Protein AF-A0A7Y3XEU6-F1 (afdb_monomer)

Structure (mmCIF, N/CA/C/O backbone):
data_AF-A0A7Y3XEU6-F1
#
_entry.id   AF-A0A7Y3XEU6-F1
#
loop_
_atom_site.group_PDB
_atom_site.id
_atom_site.type_symbol
_atom_site.label_atom_id
_atom_site.label_alt_id
_atom_site.label_comp_id
_atom_site.label_asym_id
_atom_site.label_entity_id
_atom_site.label_seq_id
_atom_site.pdbx_PDB_ins_code
_atom_site.Cartn_x
_atom_site.Cartn_y
_atom_site.Cartn_z
_atom_site.occupancy
_atom_site.B_iso_or_equiv
_atom_site.auth_seq_id
_atom_site.auth_comp_id
_atom_site.auth_asym_id
_atom_site.auth_atom_id
_atom_site.pdbx_PDB_model_num
ATOM 1 N N . MET A 1 1 ? 15.935 -6.433 -81.621 1.00 47.62 1 MET A N 1
ATOM 2 C CA . MET A 1 1 ? 16.137 -6.912 -80.239 1.00 47.62 1 MET A CA 1
ATOM 3 C C . MET A 1 1 ? 17.039 -5.910 -79.522 1.00 47.62 1 MET A C 1
ATOM 5 O O . MET A 1 1 ? 18.224 -5.859 -79.820 1.00 47.62 1 MET A O 1
ATOM 9 N N . LYS A 1 2 ? 16.471 -5.029 -78.692 1.00 43.16 2 LYS A N 1
ATOM 10 C CA . LYS A 1 2 ? 17.216 -4.119 -77.807 1.00 43.16 2 LYS A CA 1
ATOM 11 C C . LYS A 1 2 ? 16.569 -4.223 -76.431 1.00 43.16 2 LYS A C 1
ATOM 13 O O . LYS A 1 2 ? 15.401 -3.884 -76.279 1.00 43.16 2 LYS A O 1
ATOM 18 N N . LEU A 1 3 ? 17.311 -4.801 -75.497 1.00 48.25 3 LEU A N 1
ATOM 19 C CA . LEU A 1 3 ? 16.920 -5.033 -74.116 1.00 48.25 3 LEU A CA 1
ATOM 20 C C . LEU A 1 3 ? 17.623 -3.958 -73.285 1.00 48.25 3 LEU A C 1
ATOM 22 O O . LEU A 1 3 ? 18.829 -4.056 -73.076 1.00 48.25 3 LEU A O 1
ATOM 26 N N . ASN A 1 4 ? 16.898 -2.925 -72.856 1.00 51.34 4 ASN A N 1
ATOM 27 C CA . ASN A 1 4 ? 17.451 -1.904 -71.970 1.00 51.34 4 ASN A CA 1
ATOM 28 C C . ASN A 1 4 ? 16.756 -2.001 -70.612 1.00 51.34 4 ASN A C 1
ATOM 30 O O . ASN A 1 4 ? 15.539 -1.873 -70.500 1.00 51.34 4 ASN A O 1
ATOM 34 N N . PHE A 1 5 ? 17.585 -2.316 -69.623 1.00 50.03 5 PHE A N 1
ATOM 35 C CA . PHE A 1 5 ? 17.265 -2.657 -68.247 1.00 50.03 5 PHE A CA 1
ATOM 36 C C . PHE A 1 5 ? 16.453 -1.569 -67.533 1.00 50.03 5 PHE A C 1
ATOM 38 O O . PHE A 1 5 ? 16.853 -0.409 -67.461 1.00 50.03 5 PHE A O 1
ATOM 45 N N . LEU A 1 6 ? 15.333 -1.999 -66.957 1.00 50.69 6 LEU A N 1
ATOM 46 C CA . LEU A 1 6 ? 14.549 -1.285 -65.959 1.00 50.69 6 LEU A CA 1
ATOM 47 C C . LEU A 1 6 ? 15.360 -1.254 -64.650 1.00 50.69 6 LEU A C 1
ATOM 49 O O . LEU A 1 6 ? 15.677 -2.310 -64.108 1.00 50.69 6 LEU A O 1
ATOM 53 N N . ILE A 1 7 ? 15.721 -0.071 -64.153 1.00 60.19 7 ILE A N 1
ATOM 54 C CA . ILE A 1 7 ? 16.387 0.100 -62.851 1.00 60.19 7 ILE A CA 1
ATOM 55 C C . ILE A 1 7 ? 15.296 0.184 -61.771 1.00 60.19 7 ILE A C 1
ATOM 57 O O . ILE A 1 7 ? 14.543 1.160 -61.788 1.00 60.19 7 ILE A O 1
ATOM 61 N N . PRO A 1 8 ? 15.177 -0.759 -60.816 1.00 57.09 8 PRO A N 1
ATOM 62 C CA . PRO A 1 8 ? 14.370 -0.520 -59.630 1.00 57.09 8 PRO A CA 1
ATOM 63 C C . PRO A 1 8 ? 15.194 0.287 -58.617 1.00 57.09 8 PRO A C 1
ATOM 65 O O . PRO A 1 8 ? 16.247 -0.142 -58.148 1.00 57.09 8 PRO A O 1
ATOM 68 N N . LEU A 1 9 ? 14.706 1.483 -58.303 1.00 46.59 9 LEU A N 1
ATOM 69 C CA . LEU A 1 9 ? 15.202 2.348 -57.235 1.00 46.59 9 LEU A CA 1
ATOM 70 C C . LEU A 1 9 ? 15.007 1.639 -55.877 1.00 46.59 9 LEU A C 1
ATOM 72 O O . LEU A 1 9 ? 13.865 1.308 -55.551 1.00 46.59 9 LEU A O 1
ATOM 76 N N . PRO A 1 10 ? 16.050 1.387 -55.063 1.00 57.75 10 PRO A N 1
ATOM 77 C CA . PRO A 1 10 ? 15.839 0.819 -53.741 1.00 57.75 10 PRO A CA 1
ATOM 78 C C . PRO A 1 10 ? 15.283 1.911 -52.822 1.00 57.75 10 PRO A C 1
ATOM 80 O O . PRO A 1 10 ? 15.959 2.890 -52.507 1.00 57.75 10 PRO A O 1
ATOM 83 N N . ILE A 1 11 ? 14.033 1.744 -52.394 1.00 55.50 11 ILE A N 1
ATOM 84 C CA . ILE A 1 11 ? 13.435 2.515 -51.304 1.00 55.50 11 ILE A CA 1
ATOM 85 C C . ILE A 1 11 ? 14.171 2.098 -50.027 1.00 55.50 11 ILE A C 1
ATOM 87 O O . ILE A 1 11 ? 13.889 1.054 -49.442 1.00 55.50 11 ILE A O 1
ATOM 91 N N . ILE A 1 12 ? 15.161 2.889 -49.620 1.00 55.69 12 ILE A N 1
ATOM 92 C CA . ILE A 1 12 ? 15.825 2.738 -48.326 1.00 55.69 12 ILE A CA 1
ATOM 93 C C . ILE A 1 12 ? 14.831 3.230 -47.272 1.00 55.69 12 ILE A C 1
ATOM 95 O O . ILE A 1 12 ? 14.747 4.421 -46.980 1.00 55.69 12 ILE A O 1
ATOM 99 N N . ILE A 1 13 ? 14.033 2.310 -46.728 1.00 61.66 13 ILE A N 1
ATOM 100 C CA . ILE A 1 13 ? 13.270 2.555 -45.504 1.00 61.66 13 ILE A CA 1
ATOM 101 C C . ILE A 1 13 ? 14.301 2.610 -44.377 1.00 61.66 13 ILE A C 1
ATOM 103 O O . ILE A 1 13 ? 14.752 1.583 -43.872 1.00 61.66 13 ILE A O 1
ATOM 107 N N . LEU A 1 14 ? 14.716 3.825 -44.024 1.00 49.00 14 LEU A N 1
ATOM 108 C CA . LEU A 1 14 ? 15.504 4.096 -42.833 1.00 49.00 14 LEU A CA 1
ATOM 109 C C . LEU A 1 14 ? 14.604 3.815 -41.619 1.00 49.00 14 LEU A C 1
ATOM 111 O O . LEU A 1 14 ? 13.918 4.705 -41.125 1.00 49.00 14 LEU A O 1
ATOM 115 N N . PHE A 1 15 ? 14.555 2.556 -41.176 1.00 54.47 15 PHE A N 1
ATOM 116 C CA . PHE A 1 15 ? 14.018 2.206 -39.865 1.00 54.47 15 PHE A CA 1
ATOM 117 C C . PHE A 1 15 ? 14.912 2.888 -38.831 1.00 54.47 15 PHE A C 1
ATOM 119 O O . PHE A 1 15 ? 16.003 2.415 -38.508 1.00 54.47 15 PHE A O 1
ATOM 126 N N . THR A 1 16 ? 14.474 4.046 -38.349 1.00 53.16 16 THR A N 1
ATOM 127 C CA . THR A 1 16 ? 15.034 4.669 -37.160 1.00 53.16 16 THR A CA 1
ATOM 128 C C . THR A 1 16 ? 14.705 3.750 -35.990 1.00 53.16 16 THR A C 1
ATOM 130 O O . THR A 1 16 ? 13.626 3.803 -35.406 1.00 53.16 16 THR A O 1
ATOM 133 N N . PHE A 1 17 ? 15.635 2.851 -35.667 1.00 53.78 17 PHE A N 1
ATOM 134 C CA . PHE A 1 17 ? 15.640 2.167 -34.385 1.00 53.78 17 PHE A CA 1
ATOM 135 C C . PHE A 1 17 ? 15.764 3.248 -33.309 1.00 53.78 17 PHE A C 1
ATOM 137 O O . PHE A 1 17 ? 16.861 3.718 -33.013 1.00 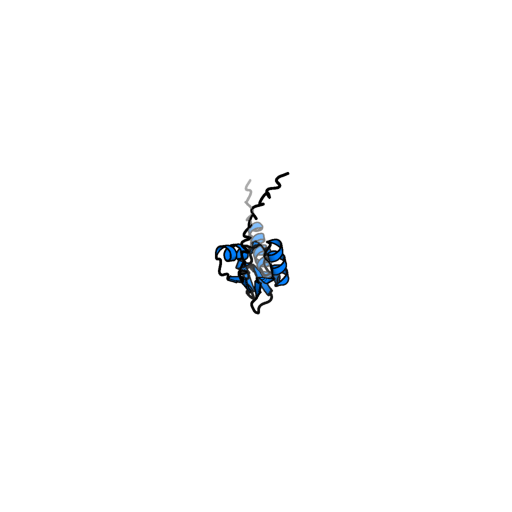53.78 17 PHE A O 1
ATOM 144 N N . HIS A 1 18 ? 14.632 3.691 -32.759 1.00 51.88 18 HIS A N 1
ATOM 145 C CA . HIS A 1 18 ? 14.635 4.389 -31.484 1.00 51.88 18 HIS A CA 1
ATOM 146 C C . HIS A 1 18 ? 15.158 3.383 -30.465 1.00 51.88 18 HIS A C 1
ATOM 148 O O . HIS A 1 18 ? 14.444 2.474 -30.043 1.00 51.88 18 HIS A O 1
ATOM 154 N N . THR A 1 19 ? 16.427 3.514 -30.092 1.00 44.19 19 THR A N 1
ATOM 155 C CA . THR A 1 19 ? 16.915 2.928 -28.852 1.00 44.19 19 THR A CA 1
ATOM 156 C C . THR A 1 19 ? 16.193 3.666 -27.735 1.00 44.19 19 THR A C 1
ATOM 158 O O . THR A 1 19 ? 16.627 4.738 -27.316 1.00 44.19 19 THR A O 1
ATOM 161 N N . ALA A 1 20 ? 15.041 3.142 -27.317 1.00 53.34 20 ALA A N 1
ATOM 162 C CA . ALA A 1 20 ? 14.406 3.566 -26.086 1.00 53.34 20 ALA A CA 1
ATOM 163 C C . ALA A 1 20 ? 15.401 3.247 -24.968 1.00 53.34 20 ALA A C 1
ATOM 165 O O . ALA A 1 20 ? 15.613 2.088 -24.612 1.00 53.34 20 ALA A O 1
ATOM 166 N N . ILE A 1 21 ? 16.099 4.273 -24.487 1.00 57.41 21 ILE A N 1
ATOM 167 C CA . ILE A 1 21 ? 16.814 4.185 -23.222 1.00 57.41 21 ILE A CA 1
ATOM 168 C C . ILE A 1 21 ? 15.701 3.995 -22.197 1.00 57.41 21 ILE A C 1
ATOM 170 O O . ILE A 1 21 ? 14.961 4.935 -21.932 1.00 57.41 21 ILE A O 1
ATOM 174 N N . GLY A 1 22 ? 15.522 2.758 -21.724 1.00 61.47 22 GLY A N 1
ATOM 175 C CA . GLY A 1 22 ? 14.497 2.434 -20.738 1.00 61.47 22 GLY A CA 1
ATOM 176 C C . GLY A 1 22 ? 14.653 3.354 -19.534 1.00 61.47 22 GLY A C 1
ATOM 177 O O . GLY A 1 22 ? 15.718 3.393 -18.907 1.00 61.47 22 GLY A O 1
ATOM 178 N N . GLU A 1 23 ? 13.626 4.152 -19.266 1.00 72.38 23 GLU A N 1
ATOM 179 C CA . GLU A 1 23 ? 13.615 5.059 -18.131 1.00 72.38 23 GLU A CA 1
ATOM 180 C C . GLU A 1 23 ? 13.559 4.228 -16.856 1.00 72.38 23 GLU A C 1
ATOM 182 O O . GLU A 1 23 ? 12.614 3.481 -16.621 1.00 72.38 23 GLU A O 1
ATOM 187 N N . ARG A 1 24 ? 14.605 4.323 -16.031 1.00 89.06 24 ARG A N 1
ATOM 188 C CA . ARG A 1 24 ? 14.631 3.610 -14.756 1.00 89.06 24 ARG A CA 1
ATOM 189 C C . ARG A 1 24 ? 13.720 4.321 -13.766 1.00 89.06 24 ARG A C 1
ATOM 191 O O . ARG A 1 24 ? 13.887 5.517 -13.520 1.00 89.06 24 ARG A O 1
ATOM 198 N N . ILE A 1 25 ? 12.801 3.571 -13.175 1.00 95.38 25 ILE A N 1
ATOM 199 C CA . ILE A 1 25 ? 11.924 4.028 -12.101 1.00 95.38 25 ILE A CA 1
ATOM 200 C C . ILE A 1 25 ? 12.458 3.442 -10.796 1.00 95.38 25 ILE A C 1
ATOM 202 O O . ILE A 1 25 ? 12.563 2.224 -10.639 1.00 95.38 25 ILE A O 1
ATOM 206 N N . THR A 1 26 ? 12.782 4.302 -9.841 1.00 97.31 26 THR A N 1
ATOM 207 C CA . THR A 1 26 ? 13.176 3.880 -8.496 1.00 97.31 26 THR A CA 1
ATOM 208 C C . THR A 1 26 ? 11.972 3.957 -7.567 1.00 97.31 26 THR A C 1
ATOM 210 O O . THR A 1 26 ? 11.321 4.998 -7.494 1.00 97.31 26 THR A O 1
ATOM 213 N N . ILE A 1 27 ? 11.688 2.867 -6.850 1.00 98.06 27 ILE A N 1
ATOM 214 C CA . ILE A 1 27 ? 10.592 2.787 -5.875 1.00 98.06 27 ILE A CA 1
ATOM 215 C C . ILE A 1 27 ? 11.160 2.472 -4.490 1.00 98.06 27 ILE A C 1
ATOM 217 O O . ILE A 1 27 ? 11.706 1.391 -4.241 1.00 98.06 27 ILE A O 1
ATOM 221 N N . GLU A 1 28 ? 10.966 3.400 -3.560 1.00 98.25 28 GLU A N 1
ATOM 222 C CA . GLU A 1 28 ? 11.331 3.243 -2.152 1.00 98.25 28 GLU A CA 1
ATOM 223 C C . GLU A 1 28 ? 10.071 3.085 -1.301 1.00 98.25 28 GLU A C 1
ATOM 225 O O . GLU A 1 28 ? 9.357 4.048 -1.031 1.00 98.25 28 GLU A O 1
ATOM 230 N N . ILE A 1 29 ? 9.774 1.848 -0.896 1.00 98.56 29 ILE A N 1
ATOM 231 C CA . ILE A 1 29 ? 8.593 1.527 -0.088 1.00 98.56 29 ILE A CA 1
ATOM 232 C C . ILE A 1 29 ? 8.800 2.043 1.341 1.00 98.56 29 ILE A C 1
ATOM 234 O O . ILE A 1 29 ? 9.817 1.756 1.968 1.00 98.56 29 ILE A O 1
ATOM 238 N N . LYS A 1 30 ? 7.814 2.763 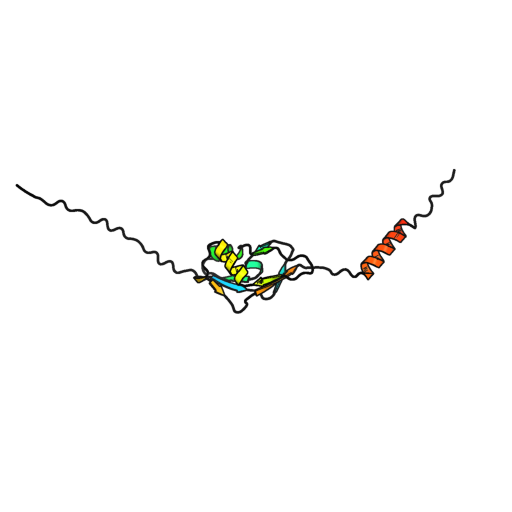1.879 1.00 98.31 30 LYS A N 1
ATOM 239 C CA . LYS A 1 30 ? 7.794 3.220 3.274 1.00 98.31 30 LYS A CA 1
ATOM 240 C C . LYS A 1 30 ? 7.419 2.046 4.180 1.00 98.31 30 LYS A C 1
ATOM 242 O O . LYS A 1 30 ? 6.396 1.406 3.946 1.00 98.31 30 LYS A O 1
ATOM 247 N N . ASP A 1 31 ? 8.166 1.808 5.257 1.00 97.75 31 ASP A N 1
ATOM 248 C CA . ASP A 1 31 ? 7.908 0.677 6.169 1.00 97.75 31 ASP A CA 1
ATOM 249 C C . ASP A 1 31 ? 6.511 0.727 6.815 1.00 97.75 31 ASP A C 1
ATOM 251 O O . ASP A 1 31 ? 5.858 -0.304 6.996 1.00 97.75 31 ASP A O 1
ATOM 255 N N . LYS A 1 32 ? 6.032 1.929 7.161 1.00 97.88 32 LYS A N 1
ATOM 256 C CA . LYS A 1 32 ? 4.720 2.150 7.780 1.00 97.88 32 LYS A CA 1
ATOM 257 C C . LYS A 1 32 ? 4.116 3.481 7.351 1.00 97.88 32 LYS A C 1
ATOM 259 O O . LYS A 1 32 ? 4.817 4.491 7.319 1.00 97.88 32 LYS A O 1
ATOM 264 N N . VAL A 1 33 ? 2.808 3.493 7.101 1.00 97.50 33 VAL A N 1
ATOM 265 C CA . VAL A 1 33 ? 2.046 4.704 6.767 1.00 97.50 33 VAL A CA 1
ATOM 266 C C . VAL A 1 33 ? 0.709 4.714 7.508 1.00 97.50 33 VAL A C 1
ATOM 268 O O . VAL A 1 33 ? 0.034 3.690 7.629 1.00 97.50 33 VAL A O 1
ATOM 271 N N . ILE A 1 34 ? 0.328 5.886 8.016 1.00 97.62 34 ILE A N 1
ATOM 272 C CA . ILE A 1 34 ? -1.006 6.149 8.561 1.00 97.62 34 ILE A CA 1
ATOM 273 C C . ILE A 1 34 ? -1.740 7.018 7.544 1.00 97.62 34 ILE A C 1
ATOM 275 O O . ILE A 1 34 ? -1.216 8.053 7.138 1.00 97.62 34 ILE A O 1
ATOM 279 N N . LEU A 1 35 ? -2.918 6.577 7.109 1.00 96.75 35 LEU A N 1
ATOM 280 C CA . LEU A 1 35 ? -3.710 7.245 6.076 1.00 96.75 35 LEU A CA 1
ATOM 281 C C . LEU A 1 35 ? -5.141 7.500 6.573 1.00 96.75 35 LEU A C 1
ATOM 283 O O . LEU A 1 35 ? -5.631 6.739 7.410 1.00 96.75 35 LEU A O 1
ATOM 287 N N . PRO A 1 36 ? -5.842 8.524 6.053 1.00 95.50 36 PRO A N 1
ATOM 288 C CA . PRO A 1 36 ? -7.297 8.593 6.179 1.00 95.50 36 PRO A CA 1
ATOM 289 C C . PRO A 1 36 ? -7.954 7.422 5.431 1.00 95.50 36 PRO A C 1
ATOM 291 O O . PRO A 1 36 ? -7.312 6.774 4.607 1.00 95.50 36 PRO A O 1
ATOM 294 N N . GLU A 1 37 ? -9.237 7.161 5.681 1.00 95.50 37 GLU A N 1
ATOM 295 C CA . GLU A 1 37 ? -9.980 6.145 4.929 1.00 95.50 37 GLU A CA 1
ATOM 296 C C . GLU A 1 37 ? -10.101 6.552 3.453 1.00 95.50 37 GLU A C 1
ATOM 298 O O . GLU A 1 37 ? -10.733 7.560 3.127 1.00 95.50 37 GLU A O 1
ATOM 303 N N . LYS A 1 38 ? -9.448 5.795 2.561 1.00 96.62 38 LYS A N 1
ATOM 304 C CA . LYS A 1 38 ? -9.411 6.080 1.120 1.00 96.62 38 LYS A CA 1
ATOM 305 C C . LYS A 1 38 ? -8.932 4.888 0.284 1.00 96.62 38 LYS A C 1
ATOM 307 O O . LYS A 1 38 ? -8.559 3.831 0.797 1.00 96.62 38 LYS A O 1
ATOM 312 N N . GLN A 1 39 ? -8.889 5.093 -1.031 1.00 97.88 39 GLN A N 1
ATOM 313 C CA . GLN A 1 39 ? -8.069 4.278 -1.925 1.00 97.88 39 GLN A CA 1
ATOM 314 C C . GLN A 1 39 ? -6.596 4.685 -1.791 1.00 97.88 39 GLN A C 1
ATOM 316 O O . GLN A 1 39 ? -6.263 5.868 -1.818 1.00 97.88 39 GLN A O 1
ATOM 321 N N . ILE A 1 40 ? -5.736 3.690 -1.613 1.00 98.31 40 ILE A N 1
ATOM 322 C CA . ILE A 1 40 ? -4.285 3.801 -1.504 1.00 98.31 40 ILE A CA 1
ATOM 323 C C . ILE A 1 40 ? -3.700 3.848 -2.914 1.00 98.31 40 ILE A C 1
ATOM 325 O O . ILE A 1 40 ? -3.925 2.919 -3.700 1.00 98.31 40 ILE A O 1
ATOM 329 N N . THR A 1 41 ? -2.906 4.876 -3.196 1.00 98.62 41 THR A N 1
ATOM 330 C CA . THR A 1 41 ? -2.046 4.938 -4.385 1.00 98.62 41 THR A CA 1
ATOM 331 C C . THR A 1 41 ? -0.620 4.497 -4.051 1.00 98.62 41 THR A C 1
ATOM 333 O O . THR A 1 41 ? -0.245 4.383 -2.879 1.00 98.62 41 THR A O 1
ATOM 336 N N . LEU A 1 42 ? 0.210 4.242 -5.061 1.00 98.50 42 LEU A N 1
ATOM 337 C CA . LEU A 1 42 ? 1.614 3.905 -4.832 1.00 98.50 42 LEU A CA 1
ATOM 338 C C . LEU A 1 42 ? 2.365 5.041 -4.116 1.00 98.50 42 LEU A C 1
ATOM 340 O O . LEU A 1 42 ? 3.129 4.768 -3.190 1.00 98.50 42 LEU A O 1
ATOM 344 N N . GLY A 1 43 ? 2.101 6.301 -4.470 1.00 98.31 43 GLY A N 1
ATOM 345 C CA . GLY A 1 43 ? 2.722 7.480 -3.852 1.00 98.31 43 GLY A CA 1
ATOM 346 C C . GLY A 1 43 ? 2.401 7.647 -2.359 1.00 98.31 43 GLY A C 1
ATOM 347 O O . GLY A 1 43 ? 3.197 8.203 -1.590 1.00 98.31 43 GLY A O 1
ATOM 348 N N . ASP A 1 44 ? 1.276 7.095 -1.895 1.00 98.44 44 ASP A N 1
ATOM 349 C CA . ASP A 1 44 ? 0.968 7.057 -0.464 1.00 98.44 44 ASP A CA 1
ATOM 350 C C . ASP A 1 44 ? 1.980 6.203 0.304 1.00 98.44 44 ASP A C 1
ATOM 352 O O . ASP A 1 44 ? 2.463 6.598 1.372 1.00 98.44 44 ASP A O 1
ATOM 356 N N . ILE A 1 45 ? 2.335 5.046 -0.257 1.00 98.25 45 ILE A N 1
ATOM 357 C CA . ILE A 1 45 ? 3.108 3.997 0.421 1.00 98.25 45 ILE A CA 1
ATOM 358 C C . ILE A 1 45 ? 4.564 3.895 -0.032 1.00 98.25 45 ILE A C 1
ATOM 360 O O . ILE A 1 45 ? 5.327 3.135 0.562 1.00 98.25 45 ILE A O 1
ATOM 364 N N . ALA A 1 46 ? 4.974 4.657 -1.042 1.00 98.25 46 ALA A N 1
ATOM 365 C CA . ALA A 1 46 ? 6.333 4.665 -1.560 1.00 98.25 46 ALA A CA 1
ATOM 366 C C . ALA A 1 46 ? 6.732 6.049 -2.090 1.00 98.25 46 ALA A C 1
ATOM 368 O O . ALA A 1 46 ? 5.881 6.867 -2.431 1.00 98.25 46 ALA A O 1
ATOM 369 N N . CYS A 1 47 ? 8.034 6.305 -2.158 1.00 97.75 47 CYS A N 1
ATOM 370 C CA . CYS A 1 47 ? 8.591 7.397 -2.949 1.00 97.75 47 CYS A CA 1
ATOM 371 C C . CYS A 1 47 ? 8.947 6.852 -4.336 1.00 97.75 47 CYS A C 1
ATOM 373 O O . CYS A 1 47 ? 9.669 5.859 -4.440 1.00 97.75 47 CYS A O 1
ATOM 375 N N . VAL A 1 48 ? 8.430 7.493 -5.383 1.00 97.19 48 VAL A N 1
ATOM 376 C CA . VAL A 1 48 ? 8.703 7.147 -6.781 1.00 97.19 48 VAL A CA 1
ATOM 377 C C . VAL A 1 48 ? 9.597 8.230 -7.372 1.00 97.19 48 VAL A C 1
ATOM 379 O O . VAL A 1 48 ? 9.271 9.411 -7.278 1.00 97.19 48 VAL A O 1
ATOM 382 N N . SER A 1 49 ? 10.711 7.820 -7.974 1.00 94.56 49 SER A N 1
ATOM 383 C CA . SER A 1 49 ? 11.672 8.721 -8.615 1.00 94.56 49 SER A CA 1
ATOM 384 C C . SER A 1 49 ? 11.975 8.241 -10.030 1.00 94.56 49 SER A C 1
ATOM 386 O O . SER A 1 49 ? 12.373 7.092 -10.227 1.00 94.56 49 SER A O 1
ATOM 388 N N . CYS A 1 50 ? 11.824 9.127 -11.011 1.00 91.81 50 CYS A N 1
ATOM 389 C CA . CYS A 1 50 ? 12.150 8.883 -12.413 1.00 91.81 50 CYS A CA 1
ATOM 390 C C . CYS A 1 50 ? 12.684 10.171 -13.061 1.00 91.81 50 CYS A C 1
ATOM 392 O O . CYS A 1 50 ? 12.468 11.266 -12.542 1.00 91.81 50 CYS A O 1
ATOM 394 N N . ASN A 1 51 ? 13.381 10.042 -14.192 1.00 90.81 51 ASN A N 1
ATOM 395 C CA . ASN A 1 51 ? 13.856 11.189 -14.967 1.00 90.81 51 ASN A CA 1
ATOM 396 C C . ASN A 1 51 ? 12.721 11.900 -15.721 1.00 90.81 51 ASN A C 1
ATOM 398 O O . ASN A 1 51 ? 12.839 13.098 -15.964 1.00 90.81 51 ASN A O 1
ATOM 402 N N . ASP A 1 52 ? 11.648 11.183 -16.073 1.00 91.56 52 ASP A N 1
ATOM 403 C CA . ASP A 1 52 ? 10.424 11.762 -16.625 1.00 91.56 52 ASP A CA 1
ATOM 404 C C . ASP A 1 52 ? 9.430 12.076 -15.488 1.00 91.56 52 ASP A C 1
ATOM 406 O O . ASP A 1 52 ? 8.909 11.153 -14.846 1.00 91.56 52 ASP A O 1
ATOM 410 N N . PRO A 1 53 ? 9.136 13.364 -15.222 1.00 91.25 53 PRO A N 1
ATOM 411 C CA . PRO A 1 53 ? 8.160 13.759 -14.213 1.00 91.25 53 PRO A CA 1
ATOM 412 C C . PRO A 1 53 ? 6.754 13.225 -14.496 1.00 91.25 53 PRO A C 1
ATOM 414 O O . PRO A 1 53 ? 6.052 12.856 -13.556 1.00 91.25 53 PRO A O 1
ATOM 417 N N . SER A 1 54 ? 6.346 13.145 -15.768 1.00 92.81 54 SER A N 1
ATOM 418 C CA . SER A 1 54 ? 5.011 12.667 -16.141 1.00 92.81 54 SER A CA 1
ATOM 419 C C . SER A 1 54 ? 4.862 11.169 -15.885 1.00 92.81 54 SER A C 1
ATOM 421 O O . SER A 1 54 ? 3.834 10.729 -15.369 1.00 92.81 54 SER A O 1
ATOM 423 N N . LEU A 1 55 ? 5.896 10.377 -16.178 1.00 93.12 55 LEU A N 1
ATOM 424 C CA . LEU A 1 55 ? 5.937 8.968 -15.795 1.00 93.12 55 LEU A CA 1
ATOM 425 C C . LEU A 1 55 ? 5.960 8.795 -14.271 1.00 93.12 55 LEU A C 1
ATOM 427 O O . LEU A 1 55 ? 5.242 7.945 -13.747 1.00 93.12 55 LEU A O 1
ATOM 431 N N . SER A 1 56 ? 6.745 9.607 -13.557 1.00 94.69 56 SER A N 1
ATOM 432 C CA . SER A 1 56 ? 6.823 9.559 -12.093 1.00 94.69 56 SER A CA 1
ATOM 433 C C . SER A 1 56 ? 5.467 9.819 -11.431 1.00 94.69 56 SER A C 1
ATOM 435 O O . SER A 1 56 ? 5.090 9.104 -10.500 1.00 94.69 56 SER A O 1
ATOM 437 N N . GLU A 1 57 ? 4.727 10.818 -11.914 1.00 96.06 57 GLU A N 1
ATOM 438 C CA . GLU A 1 57 ? 3.373 11.138 -11.450 1.00 96.06 57 GLU A CA 1
ATOM 439 C C . GLU A 1 57 ? 2.406 9.994 -11.774 1.00 96.06 57 GLU A C 1
ATOM 441 O O . GLU A 1 57 ? 1.777 9.448 -10.868 1.00 96.06 57 GLU A O 1
ATOM 446 N N . ARG A 1 58 ? 2.400 9.516 -13.028 1.00 96.00 58 ARG A N 1
ATOM 447 C CA . ARG A 1 58 ? 1.546 8.395 -13.451 1.00 96.00 58 ARG A CA 1
ATOM 448 C C . ARG A 1 58 ? 1.758 7.147 -12.598 1.00 96.00 58 ARG A C 1
ATOM 450 O O . ARG A 1 58 ? 0.793 6.500 -12.210 1.00 96.00 58 ARG A O 1
ATOM 457 N N . VAL A 1 59 ? 3.013 6.799 -12.311 1.00 97.44 59 VAL A N 1
ATOM 458 C CA . VAL A 1 59 ? 3.356 5.637 -11.478 1.00 97.44 59 VAL A CA 1
ATOM 459 C C . VAL A 1 59 ? 2.953 5.866 -10.021 1.00 97.44 59 VAL A C 1
ATOM 461 O O . VAL A 1 59 ? 2.467 4.943 -9.371 1.00 97.44 59 VAL A O 1
ATOM 464 N N . SER A 1 60 ? 3.103 7.088 -9.506 1.00 98.25 60 SER A N 1
ATOM 465 C CA . SER A 1 60 ? 2.680 7.438 -8.143 1.00 98.25 60 SER A CA 1
ATOM 466 C C . SER A 1 60 ? 1.166 7.313 -7.949 1.00 98.25 60 SER A C 1
ATOM 468 O O . SER A 1 60 ? 0.726 6.928 -6.864 1.00 98.25 60 SER A O 1
ATOM 470 N N . ASP A 1 61 ? 0.383 7.567 -8.994 1.00 98.25 61 ASP A N 1
ATOM 471 C CA . ASP A 1 61 ? -1.082 7.535 -8.952 1.00 98.25 61 ASP A CA 1
ATOM 472 C C . ASP A 1 61 ? -1.690 6.132 -9.108 1.00 98.25 61 ASP A C 1
ATOM 474 O O . ASP A 1 61 ? -2.900 5.961 -8.942 1.00 98.25 61 ASP A O 1
ATOM 478 N N . ILE A 1 62 ? -0.869 5.105 -9.361 1.00 98.50 62 ILE A N 1
ATOM 479 C CA . ILE A 1 62 ? -1.337 3.722 -9.518 1.00 98.50 62 ILE A CA 1
ATOM 480 C C . ILE A 1 62 ? -2.083 3.265 -8.264 1.00 98.50 62 ILE A C 1
ATOM 482 O O . ILE A 1 62 ? -1.555 3.301 -7.148 1.00 98.50 62 ILE A O 1
ATOM 486 N N . LEU A 1 63 ? -3.311 2.781 -8.459 1.00 98.31 63 LEU A N 1
ATOM 487 C CA . LEU A 1 63 ? -4.167 2.285 -7.387 1.00 98.31 63 LEU A CA 1
ATOM 488 C C . LEU A 1 63 ? -3.680 0.925 -6.883 1.00 98.31 63 LEU A C 1
ATOM 490 O O . LEU A 1 63 ? -3.603 -0.056 -7.622 1.00 98.31 63 LEU A O 1
ATOM 494 N N . ILE A 1 64 ? -3.418 0.837 -5.580 1.00 98.19 64 ILE A N 1
ATOM 495 C CA . ILE A 1 64 ? -2.965 -0.403 -4.940 1.00 98.19 64 ILE A CA 1
ATOM 496 C C . ILE A 1 64 ? -4.135 -1.159 -4.300 1.00 98.19 64 ILE A C 1
ATOM 498 O O . ILE A 1 64 ? -4.226 -2.392 -4.375 1.00 98.19 64 ILE A O 1
ATOM 502 N N . GLY A 1 65 ? -5.065 -0.426 -3.688 1.00 96.25 65 GLY A N 1
ATOM 503 C CA . GLY A 1 65 ? -6.297 -0.957 -3.104 1.00 96.25 65 GLY A CA 1
ATOM 504 C C . GLY A 1 65 ? -6.818 -0.075 -1.974 1.00 96.25 65 GLY A C 1
ATOM 505 O O . GLY A 1 65 ? -6.379 1.051 -1.820 1.00 96.25 65 GLY A O 1
ATOM 506 N N . ASN A 1 66 ? -7.730 -0.581 -1.147 1.00 97.62 66 ASN A N 1
ATOM 507 C CA . ASN A 1 66 ? -8.332 0.217 -0.070 1.00 97.62 66 ASN A CA 1
ATOM 508 C C . ASN A 1 66 ? -7.514 0.190 1.228 1.00 97.62 66 ASN A C 1
ATOM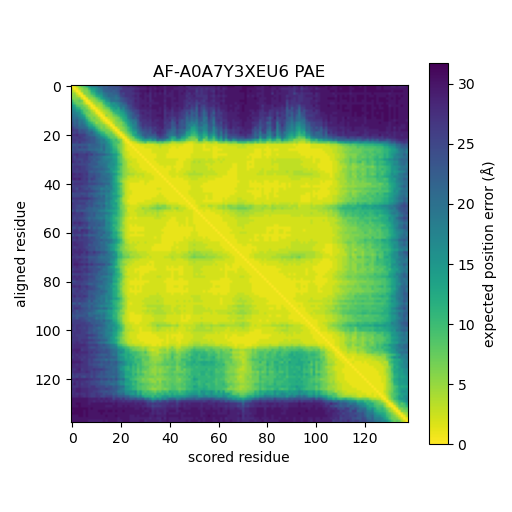 510 O O . ASN A 1 66 ? -6.832 -0.803 1.530 1.00 97.62 66 ASN A O 1
ATOM 514 N N . THR A 1 67 ? -7.640 1.251 2.025 1.00 97.69 67 THR A N 1
ATOM 515 C CA . THR A 1 67 ? -7.206 1.251 3.427 1.00 97.69 67 THR A CA 1
ATOM 516 C C . THR A 1 67 ? -7.930 0.175 4.243 1.00 97.69 67 THR A C 1
ATOM 518 O O . THR A 1 67 ? -9.074 -0.162 3.930 1.00 97.69 67 THR A O 1
ATOM 521 N N . PRO A 1 68 ? -7.287 -0.406 5.276 1.00 97.44 68 PRO A N 1
ATOM 522 C CA . PRO A 1 68 ? -7.974 -1.325 6.178 1.00 97.44 68 PRO A CA 1
ATOM 523 C C . PRO A 1 68 ? -9.070 -0.606 6.969 1.00 97.44 68 PRO A C 1
ATOM 525 O O . PRO A 1 68 ? -9.023 0.608 7.152 1.00 97.44 68 PRO A O 1
ATOM 528 N N . TRP A 1 69 ? -10.014 -1.380 7.505 1.00 94.88 69 TRP A N 1
ATOM 529 C CA . TRP A 1 69 ? -10.984 -0.872 8.472 1.00 94.88 69 TRP A CA 1
ATOM 530 C C . TRP A 1 69 ? -10.275 -0.245 9.687 1.00 94.88 69 TRP A C 1
ATOM 532 O O . TRP A 1 69 ? -9.255 -0.794 10.126 1.00 94.88 69 TRP A O 1
ATOM 542 N N . PRO A 1 70 ? -10.813 0.841 10.277 1.00 93.81 70 PRO A N 1
ATOM 543 C CA . PRO A 1 70 ? -10.250 1.458 11.477 1.00 93.81 70 PRO A CA 1
ATOM 544 C C . PRO A 1 70 ? -9.936 0.428 12.573 1.00 93.81 70 PRO A C 1
ATOM 546 O O . PRO A 1 70 ? -10.702 -0.508 12.802 1.00 93.81 70 PRO A O 1
ATOM 549 N N . GLY A 1 71 ? -8.779 0.573 13.223 1.00 92.25 71 GLY A N 1
ATOM 550 C CA . GLY A 1 71 ? -8.284 -0.372 14.232 1.00 92.25 71 GLY A CA 1
ATOM 551 C C . GLY A 1 71 ? -7.575 -1.614 13.674 1.00 92.25 71 GLY A C 1
ATOM 552 O O . GLY A 1 71 ? -7.032 -2.393 14.453 1.00 92.25 71 GLY A O 1
ATOM 553 N N . ASN A 1 72 ? -7.523 -1.793 12.349 1.00 95.31 72 ASN A N 1
ATOM 554 C CA . ASN A 1 72 ? -6.792 -2.885 11.704 1.00 95.31 72 ASN A CA 1
ATOM 555 C C . ASN A 1 72 ? -5.515 -2.392 11.014 1.00 95.31 72 ASN A C 1
ATOM 557 O O . ASN A 1 72 ? -5.371 -1.218 10.663 1.00 95.31 72 ASN A O 1
ATOM 561 N N . VAL A 1 73 ? -4.596 -3.330 10.779 1.00 96.88 73 VAL A N 1
ATOM 562 C CA . VAL A 1 73 ? -3.365 -3.106 10.016 1.00 96.88 73 VAL A CA 1
ATOM 563 C C . VAL A 1 73 ? -3.370 -4.010 8.793 1.00 96.88 73 VAL A C 1
ATOM 565 O O . VAL A 1 73 ? -3.651 -5.205 8.897 1.00 96.88 73 VAL A O 1
ATOM 568 N N . ARG A 1 74 ? -3.026 -3.451 7.634 1.00 97.69 74 ARG A N 1
ATOM 569 C CA . ARG A 1 74 ? -2.834 -4.199 6.391 1.00 97.69 74 ARG A CA 1
ATOM 570 C C . ARG A 1 74 ? -1.374 -4.130 5.976 1.00 97.69 74 ARG A C 1
ATOM 572 O O . ARG A 1 74 ? -0.803 -3.048 5.924 1.00 97.69 74 ARG A O 1
ATOM 579 N N . LYS A 1 75 ? -0.789 -5.273 5.626 1.00 98.31 75 LYS A N 1
ATOM 580 C CA . LYS A 1 75 ? 0.518 -5.333 4.968 1.00 98.31 75 LYS A CA 1
ATOM 581 C C . LYS A 1 75 ? 0.323 -5.317 3.453 1.00 98.31 75 LYS A C 1
ATOM 583 O O . LYS A 1 75 ? -0.474 -6.097 2.932 1.00 98.31 75 LYS A O 1
ATOM 588 N N . ILE A 1 76 ? 1.037 -4.441 2.756 1.00 98.44 76 ILE A N 1
ATOM 589 C CA . ILE A 1 76 ? 1.154 -4.458 1.295 1.00 98.44 76 ILE A CA 1
ATOM 590 C C . ILE A 1 76 ? 2.591 -4.832 0.963 1.00 98.44 76 ILE A C 1
ATOM 592 O O . ILE A 1 76 ? 3.526 -4.124 1.327 1.00 98.44 76 ILE A O 1
ATOM 596 N N . GLU A 1 77 ? 2.761 -5.970 0.303 1.00 98.31 77 GLU A N 1
ATOM 597 C CA . GLU A 1 77 ? 4.063 -6.484 -0.111 1.00 98.31 77 GLU A CA 1
ATOM 598 C C . GLU A 1 77 ? 4.411 -6.026 -1.526 1.00 98.31 77 GLU A C 1
ATOM 600 O O . GLU A 1 77 ? 3.535 -5.677 -2.322 1.00 98.31 77 GLU A O 1
ATOM 605 N N . ARG A 1 78 ? 5.706 -6.058 -1.841 1.00 97.75 78 ARG A N 1
ATOM 606 C CA . ARG A 1 78 ? 6.243 -5.732 -3.162 1.00 97.75 78 ARG A CA 1
ATOM 607 C C . ARG A 1 78 ? 5.553 -6.503 -4.284 1.00 97.75 78 ARG A C 1
ATOM 609 O O . ARG A 1 78 ? 5.315 -5.923 -5.332 1.00 97.75 78 ARG A O 1
ATOM 616 N N . ASP A 1 79 ? 5.179 -7.759 -4.066 1.00 97.56 79 ASP A N 1
ATOM 617 C CA . ASP A 1 79 ? 4.506 -8.566 -5.091 1.00 97.56 79 ASP A CA 1
ATOM 618 C C . ASP A 1 79 ? 3.120 -8.017 -5.449 1.00 97.56 79 ASP A C 1
ATOM 620 O O . ASP A 1 79 ? 2.736 -8.008 -6.617 1.00 97.56 79 ASP A O 1
ATOM 624 N N . THR A 1 80 ? 2.404 -7.453 -4.473 1.00 97.69 80 THR A N 1
ATOM 625 C CA . THR A 1 80 ? 1.145 -6.740 -4.723 1.00 97.69 80 THR A CA 1
ATOM 626 C C . THR A 1 80 ? 1.385 -5.475 -5.543 1.00 97.69 80 THR A C 1
ATOM 628 O O . THR A 1 80 ? 0.614 -5.179 -6.449 1.00 97.69 80 THR A O 1
ATOM 631 N N . ILE A 1 81 ? 2.458 -4.734 -5.248 1.00 98.31 81 ILE A N 1
ATOM 632 C CA . ILE A 1 81 ? 2.837 -3.537 -6.014 1.00 98.31 81 ILE A CA 1
ATOM 633 C C . ILE A 1 81 ? 3.214 -3.928 -7.448 1.00 98.31 81 ILE A C 1
ATOM 635 O O . ILE A 1 81 ? 2.726 -3.323 -8.394 1.00 98.31 81 ILE A O 1
ATOM 639 N N . ASN A 1 82 ? 4.010 -4.984 -7.613 1.00 98.00 82 ASN A N 1
ATOM 640 C CA . ASN A 1 82 ? 4.403 -5.537 -8.906 1.00 98.00 82 ASN A CA 1
ATOM 641 C C . ASN A 1 82 ? 3.192 -5.917 -9.759 1.00 98.00 82 ASN A C 1
ATOM 643 O O . ASN A 1 82 ? 3.144 -5.547 -10.927 1.00 98.00 82 ASN A O 1
ATOM 647 N N . ALA A 1 83 ? 2.208 -6.612 -9.181 1.00 98.00 83 ALA A N 1
ATOM 648 C CA . ALA A 1 83 ? 0.983 -6.963 -9.894 1.00 98.00 83 ALA A CA 1
ATOM 649 C C . ALA A 1 83 ? 0.257 -5.711 -10.415 1.00 98.00 83 ALA A C 1
ATOM 651 O O . ALA A 1 83 ? -0.128 -5.665 -11.576 1.00 98.00 83 ALA A O 1
ATOM 652 N N . ARG A 1 84 ? 0.157 -4.658 -9.593 1.00 98.12 84 ARG A N 1
ATOM 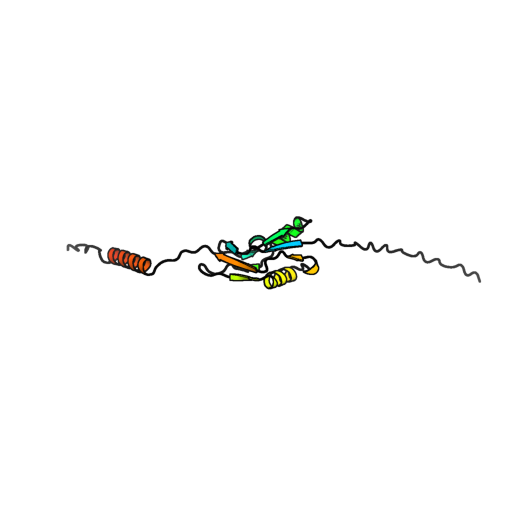653 C CA . ARG A 1 84 ? -0.484 -3.392 -9.985 1.00 98.12 84 ARG A CA 1
ATOM 654 C C . ARG A 1 84 ? 0.299 -2.614 -11.034 1.00 98.12 84 ARG A C 1
ATOM 656 O O . ARG A 1 84 ? -0.298 -2.061 -11.945 1.00 98.12 84 ARG A O 1
ATOM 663 N N . LEU A 1 85 ? 1.626 -2.605 -10.940 1.00 97.62 85 LEU A N 1
ATOM 664 C CA . LEU A 1 85 ? 2.490 -2.024 -11.967 1.00 97.62 85 LEU A CA 1
ATOM 665 C C . LEU A 1 85 ? 2.297 -2.734 -13.314 1.00 97.62 85 LEU A C 1
ATOM 667 O O . LEU A 1 85 ? 2.156 -2.069 -14.337 1.00 97.62 85 LEU A O 1
ATOM 671 N N . MET A 1 86 ? 2.242 -4.071 -13.309 1.00 97.12 86 MET A N 1
ATOM 672 C CA . MET A 1 86 ? 1.989 -4.859 -14.518 1.00 97.12 86 MET A CA 1
ATOM 673 C C . MET A 1 86 ? 0.590 -4.612 -15.097 1.00 97.12 86 MET A C 1
ATOM 675 O O . MET A 1 86 ? 0.471 -4.485 -16.315 1.00 97.12 86 MET A O 1
ATOM 679 N N . ASP A 1 87 ? -0.442 -4.524 -14.247 1.00 97.25 87 ASP A N 1
ATOM 680 C CA . ASP A 1 87 ? -1.820 -4.213 -14.662 1.00 97.25 87 ASP A CA 1
ATOM 681 C C . ASP A 1 87 ? -1.882 -2.875 -15.434 1.00 97.25 87 ASP A C 1
ATOM 683 O 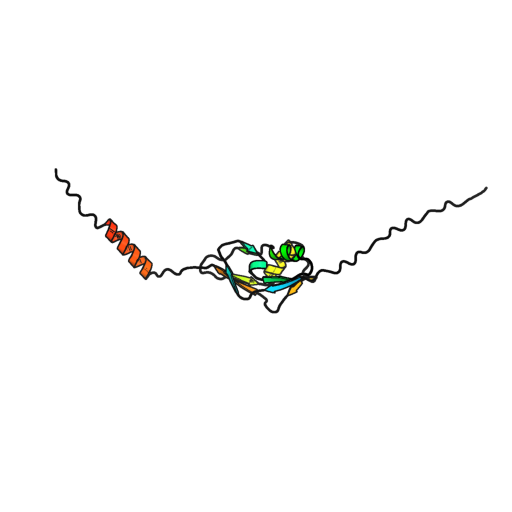O . ASP A 1 87 ? -2.630 -2.748 -16.402 1.00 97.25 87 ASP A O 1
ATOM 687 N N . GLU A 1 88 ? -1.040 -1.907 -15.057 1.00 96.00 88 GLU A N 1
ATOM 688 C CA . GLU A 1 88 ? -0.911 -0.578 -15.682 1.00 96.00 88 GLU A CA 1
ATOM 689 C C . GLU A 1 88 ? 0.117 -0.532 -16.835 1.00 96.00 88 GLU A C 1
ATOM 691 O O . GLU A 1 88 ? 0.479 0.537 -17.334 1.00 96.00 88 GLU A O 1
ATOM 696 N N . GLY A 1 89 ? 0.621 -1.691 -17.271 1.00 94.75 89 GLY A N 1
ATOM 697 C CA . GLY A 1 89 ? 1.558 -1.806 -18.390 1.00 94.75 89 GLY A CA 1
ATOM 698 C C . GLY A 1 89 ? 2.984 -1.334 -18.087 1.00 94.75 89 GLY A C 1
ATOM 699 O O . GLY A 1 89 ? 3.766 -1.127 -19.018 1.00 94.75 89 GLY A O 1
ATOM 700 N N . ILE A 1 90 ? 3.347 -1.166 -16.813 1.00 94.25 90 ILE A N 1
ATOM 701 C CA . ILE A 1 90 ? 4.718 -0.856 -16.401 1.00 94.25 90 ILE A CA 1
ATOM 702 C C . ILE A 1 90 ? 5.541 -2.143 -16.380 1.00 94.25 90 ILE A C 1
ATOM 704 O O . ILE A 1 90 ? 5.211 -3.116 -15.697 1.00 94.25 90 ILE A O 1
ATOM 708 N N . ASN A 1 91 ? 6.649 -2.148 -17.117 1.00 93.81 91 ASN A N 1
ATOM 709 C CA . ASN A 1 91 ? 7.546 -3.291 -17.156 1.00 93.81 91 ASN A CA 1
ATOM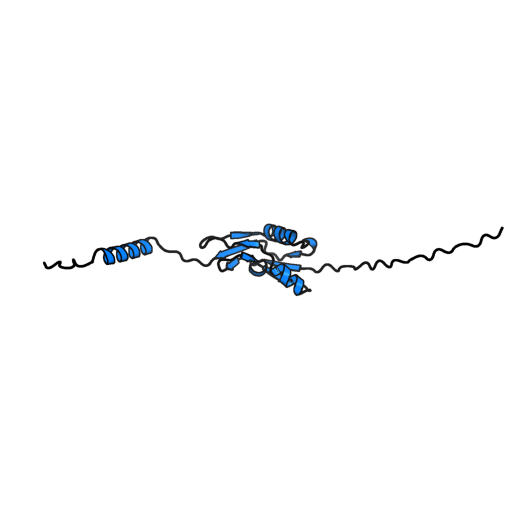 710 C C . ASN A 1 91 ? 8.431 -3.324 -15.901 1.00 93.81 91 ASN A C 1
ATOM 712 O O . ASN A 1 91 ? 9.134 -2.367 -15.585 1.00 93.81 91 ASN A O 1
ATOM 716 N N . LEU A 1 92 ? 8.440 -4.458 -15.198 1.00 94.38 92 LEU A N 1
ATOM 717 C CA . LEU A 1 92 ? 9.234 -4.613 -13.980 1.00 94.38 92 LEU A CA 1
ATOM 718 C C . LEU A 1 92 ? 10.746 -4.570 -14.216 1.00 94.38 92 LEU A C 1
ATOM 720 O O . LEU A 1 92 ? 11.480 -4.302 -13.268 1.00 94.38 92 LEU A O 1
ATOM 724 N N . SER A 1 93 ? 11.227 -4.812 -15.443 1.00 93.88 93 SER A N 1
ATOM 725 C CA . SER A 1 93 ? 12.657 -4.659 -15.759 1.00 93.88 93 SER A CA 1
ATOM 726 C C . SER A 1 93 ? 13.157 -3.227 -15.588 1.00 93.88 93 SER A C 1
ATOM 728 O O . SER A 1 93 ? 14.355 -3.016 -15.403 1.00 93.88 93 SER A O 1
ATOM 730 N N . ASP A 1 94 ? 12.242 -2.260 -15.643 1.00 93.31 94 ASP A N 1
ATOM 731 C CA . ASP A 1 94 ? 12.548 -0.836 -15.556 1.00 93.31 94 ASP A CA 1
ATOM 732 C C . ASP A 1 94 ? 12.506 -0.346 -14.098 1.00 93.31 94 ASP A C 1
ATOM 734 O O . ASP A 1 94 ? 12.926 0.773 -13.796 1.00 93.31 94 ASP A O 1
ATOM 738 N N . ILE A 1 95 ? 12.052 -1.201 -13.173 1.00 95.69 95 ILE A N 1
ATOM 739 C CA . ILE A 1 95 ? 11.908 -0.886 -11.754 1.00 95.69 95 ILE A CA 1
ATOM 740 C C . ILE A 1 95 ? 13.162 -1.280 -10.974 1.00 95.69 95 ILE A C 1
ATOM 742 O O . ILE A 1 95 ? 13.621 -2.422 -11.002 1.00 95.69 95 ILE A O 1
ATOM 746 N N . THR A 1 96 ? 13.677 -0.344 -10.183 1.00 96.25 96 THR A N 1
ATOM 747 C CA . THR A 1 96 ? 14.675 -0.604 -9.142 1.00 96.2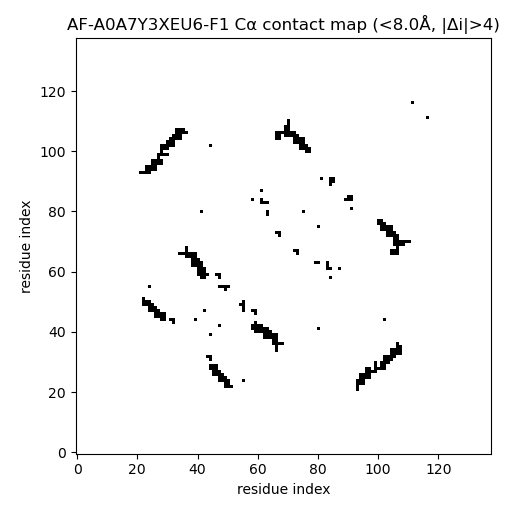5 96 THR A CA 1
ATOM 748 C C . THR A 1 96 ? 14.053 -0.344 -7.775 1.00 96.25 96 THR A C 1
ATOM 750 O O . THR A 1 96 ? 13.596 0.758 -7.488 1.00 96.25 96 THR A O 1
ATOM 753 N N . TYR A 1 97 ? 14.035 -1.358 -6.912 1.00 96.69 97 TYR A N 1
ATOM 754 C CA . TYR A 1 97 ? 13.518 -1.218 -5.552 1.00 96.69 97 TYR A CA 1
ATOM 755 C C . TYR A 1 97 ? 14.615 -0.867 -4.548 1.00 96.69 97 TYR A C 1
ATOM 757 O O . TYR A 1 97 ? 15.740 -1.361 -4.643 1.00 96.69 97 TYR A O 1
ATOM 765 N N . GLY A 1 98 ? 14.236 -0.097 -3.528 1.00 95.00 98 GLY A N 1
ATOM 766 C CA . GLY A 1 98 ? 14.996 0.006 -2.283 1.00 95.00 98 GLY A CA 1
ATOM 767 C C . GLY A 1 98 ? 15.023 -1.306 -1.477 1.00 95.00 98 GLY A C 1
ATOM 768 O O . GLY A 1 98 ? 14.531 -2.359 -1.900 1.00 95.00 98 GLY A O 1
ATOM 769 N N . SER A 1 99 ? 15.594 -1.247 -0.273 1.00 94.31 99 SER A N 1
ATOM 770 C CA . SER A 1 99 ? 15.731 -2.408 0.621 1.00 94.31 99 SER A CA 1
ATOM 771 C C . SER A 1 99 ? 14.396 -2.898 1.193 1.00 94.31 99 SER A C 1
ATOM 773 O O . SER A 1 99 ? 14.209 -4.106 1.343 1.00 94.31 99 SER A O 1
ATOM 775 N N . THR A 1 100 ? 13.454 -1.995 1.476 1.00 96.06 100 THR A N 1
ATOM 776 C CA . THR A 1 100 ? 12.139 -2.344 2.025 1.00 96.06 100 THR A CA 1
ATOM 777 C C . THR A 1 100 ? 11.309 -3.148 1.021 1.00 96.06 100 THR A C 1
ATOM 779 O O . THR A 1 100 ? 11.211 -2.825 -0.168 1.00 96.06 100 THR A O 1
ATOM 782 N N . THR A 1 101 ? 10.695 -4.229 1.500 1.00 96.56 101 THR A N 1
ATOM 783 C CA . THR A 1 101 ? 9.902 -5.170 0.689 1.00 96.56 101 THR A CA 1
ATOM 784 C C . THR A 1 101 ? 8.399 -5.064 0.935 1.00 96.56 101 THR A C 1
ATOM 786 O O . THR A 1 101 ? 7.620 -5.690 0.219 1.00 96.56 101 THR A O 1
ATOM 789 N N . SER A 1 102 ? 7.967 -4.292 1.935 1.00 97.88 102 SER A N 1
ATOM 790 C CA . SER A 1 102 ? 6.552 -4.147 2.278 1.00 97.88 102 SER A CA 1
ATOM 791 C C . SER A 1 102 ? 6.268 -2.898 3.101 1.00 97.88 102 SER A C 1
ATOM 793 O O . SER A 1 102 ? 7.130 -2.464 3.858 1.00 97.88 102 SER A O 1
ATOM 795 N N . SER A 1 103 ? 5.031 -2.415 3.032 1.00 98.38 103 SER A N 1
ATOM 796 C CA . SER A 1 103 ? 4.506 -1.341 3.874 1.00 98.38 103 SER A CA 1
ATOM 797 C C . SER A 1 103 ? 3.411 -1.856 4.809 1.00 98.38 103 SER A C 1
ATOM 799 O O . SER A 1 103 ? 2.593 -2.691 4.410 1.00 98.38 103 SER A O 1
ATOM 801 N N . LEU A 1 104 ? 3.373 -1.357 6.046 1.00 98.50 104 LEU A N 1
ATOM 802 C CA . LEU A 1 104 ? 2.265 -1.532 6.987 1.00 98.50 104 LEU A CA 1
ATOM 803 C C . LEU A 1 104 ? 1.360 -0.298 6.973 1.00 98.50 104 LEU A 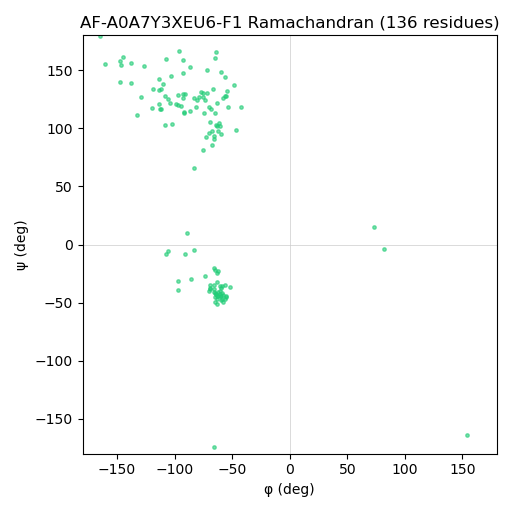C 1
ATOM 805 O O . LEU A 1 104 ? 1.788 0.804 7.306 1.00 98.50 104 LEU A O 1
ATOM 809 N N . ILE A 1 105 ? 0.090 -0.496 6.642 1.00 98.25 105 ILE A N 1
ATOM 810 C CA . ILE A 1 105 ? -0.901 0.565 6.497 1.00 98.25 105 ILE A CA 1
ATOM 811 C C . ILE A 1 105 ? -1.924 0.445 7.617 1.00 98.25 105 ILE A C 1
ATOM 813 O O . ILE A 1 105 ? -2.447 -0.641 7.877 1.00 98.25 105 ILE A O 1
ATOM 817 N N . SER A 1 106 ? -2.237 1.569 8.249 1.00 97.56 106 SER A N 1
ATOM 818 C CA . SER A 1 106 ? -3.312 1.693 9.235 1.00 97.56 106 SER A CA 1
ATOM 819 C C . SER A 1 106 ? -4.091 2.985 9.023 1.00 97.56 106 SER A C 1
ATOM 821 O O . SER A 1 106 ? -3.550 3.951 8.488 1.00 97.56 106 SER A O 1
ATOM 823 N N . VAL A 1 107 ? -5.335 3.009 9.491 1.00 96.94 107 VAL A N 1
ATOM 824 C CA . VAL A 1 107 ? -6.161 4.222 9.548 1.00 96.94 107 VAL A CA 1
ATOM 825 C C . VAL A 1 107 ? -6.206 4.733 10.982 1.00 96.94 107 VAL A C 1
ATOM 827 O O . VAL A 1 107 ? -6.192 3.932 11.925 1.00 96.94 107 VAL A O 1
ATOM 830 N N . GLU A 1 108 ? -6.242 6.057 11.155 1.00 89.81 108 GLU A N 1
ATOM 831 C CA . GLU A 1 108 ? -6.480 6.652 12.471 1.00 89.81 108 GLU A CA 1
ATOM 832 C C . GLU A 1 108 ? -7.772 6.099 13.076 1.00 89.81 108 GLU A C 1
ATOM 834 O O . GLU A 1 108 ? -8.811 5.995 12.425 1.00 89.81 108 GLU A O 1
ATOM 839 N N . SER A 1 109 ? -7.701 5.690 14.337 1.00 87.94 109 SER A N 1
ATOM 840 C CA . SER A 1 109 ? -8.835 5.098 15.033 1.00 87.94 109 SER A CA 1
ATOM 841 C C . SER A 1 109 ? -8.800 5.466 16.503 1.00 87.94 109 SER A C 1
ATOM 843 O O . SER A 1 109 ? -7.743 5.750 17.070 1.00 87.94 109 SER A O 1
ATOM 845 N N . ILE A 1 110 ? -9.981 5.464 17.112 1.00 86.94 110 ILE A N 1
ATOM 846 C CA . ILE A 1 110 ? -10.140 5.634 18.549 1.00 86.94 110 ILE A CA 1
ATOM 847 C C . ILE A 1 110 ? -10.589 4.313 19.159 1.00 86.94 110 ILE A C 1
ATOM 849 O O . ILE A 1 110 ? -11.463 3.628 18.630 1.00 86.94 110 ILE A O 1
ATOM 853 N N . THR A 1 111 ? -10.016 3.976 20.307 1.00 87.38 111 THR A N 1
ATOM 854 C CA . THR A 1 111 ? -10.473 2.838 21.102 1.00 87.38 111 THR A CA 1
ATOM 855 C C . THR A 1 111 ? -11.448 3.341 22.155 1.00 87.38 111 THR A C 1
ATOM 857 O O . THR A 1 111 ? -11.082 4.148 23.009 1.00 87.38 111 THR A O 1
ATOM 860 N N . ILE A 1 112 ? -12.689 2.854 22.117 1.00 90.75 112 ILE A N 1
ATOM 861 C CA . ILE A 1 112 ? -13.700 3.153 23.135 1.00 90.75 112 ILE A CA 1
ATOM 862 C C . ILE A 1 112 ? -13.727 2.001 24.141 1.00 90.75 112 ILE A C 1
ATOM 864 O O . ILE A 1 112 ? -13.989 0.857 23.772 1.00 90.75 112 ILE A O 1
ATOM 868 N N . SER A 1 113 ? -13.457 2.290 25.417 1.00 93.62 113 SER A N 1
ATOM 869 C CA . SER A 1 113 ? -13.495 1.267 26.466 1.00 93.62 113 SER A CA 1
ATOM 870 C C . SER A 1 113 ? -14.930 0.841 26.795 1.00 93.62 113 SER A C 1
ATOM 872 O O . SER A 1 113 ? -15.869 1.640 26.734 1.00 93.62 113 SER A O 1
ATOM 874 N N . GLY A 1 114 ? -15.104 -0.416 27.217 1.00 95.38 114 GLY A N 1
ATOM 875 C CA . GLY A 1 114 ? -16.404 -0.914 27.683 1.00 95.38 114 GLY A CA 1
ATOM 876 C C . GLY A 1 114 ? -16.956 -0.113 28.869 1.00 95.38 114 GLY A C 1
ATOM 877 O O . GLY A 1 114 ? -18.152 0.162 28.928 1.00 95.38 114 GLY A O 1
ATOM 878 N N . GLU A 1 115 ? -16.085 0.347 29.770 1.00 96.75 115 GLU A N 1
ATOM 879 C CA . GLU A 1 115 ? -16.454 1.210 30.900 1.00 96.75 115 GLU A CA 1
ATOM 880 C C . GLU A 1 115 ? -17.027 2.555 30.447 1.00 96.75 115 GLU A C 1
ATOM 882 O O . GLU A 1 115 ? -18.013 3.033 31.012 1.00 96.75 115 GLU A O 1
ATOM 887 N N . TYR A 1 116 ? -16.444 3.157 29.406 1.00 95.44 116 TYR A N 1
ATOM 888 C CA . TYR A 1 116 ? -16.954 4.402 28.839 1.00 95.44 116 TYR A CA 1
ATOM 889 C C . TYR A 1 116 ? -18.357 4.208 28.257 1.00 95.44 116 TYR A C 1
ATOM 891 O O . TYR A 1 116 ? -19.251 5.015 28.522 1.00 95.44 116 TYR A O 1
ATOM 899 N N . ILE A 1 117 ? -18.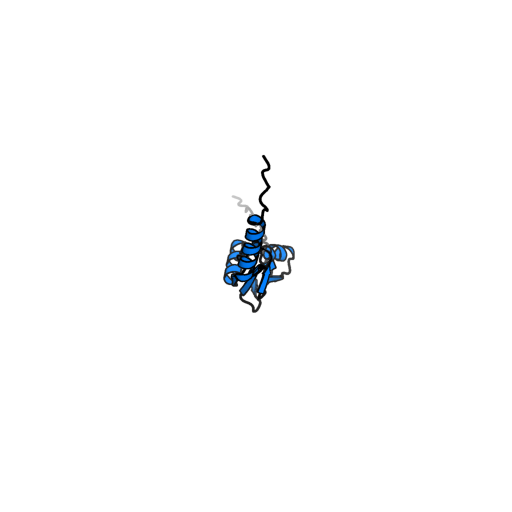569 3.111 27.522 1.00 96.50 117 ILE A N 1
ATOM 900 C CA . ILE A 1 117 ? -19.882 2.753 26.970 1.00 96.50 117 ILE A CA 1
ATOM 901 C C . ILE A 1 117 ? -20.898 2.569 28.104 1.00 96.50 117 ILE A C 1
ATOM 903 O O . ILE A 1 117 ? -21.974 3.167 28.061 1.00 96.50 117 ILE A O 1
ATOM 907 N N . LEU A 1 118 ? -20.544 1.812 29.150 1.00 97.50 118 LEU A N 1
ATOM 908 C CA . LEU A 1 118 ? -21.413 1.570 30.306 1.00 97.50 118 LEU A CA 1
ATOM 909 C C . LEU A 1 118 ? -21.799 2.880 31.003 1.00 97.50 118 LEU A C 1
ATOM 911 O O . LEU A 1 118 ? -22.974 3.116 31.296 1.00 97.50 118 LEU A O 1
ATOM 915 N N . LYS A 1 119 ? -20.814 3.752 31.239 1.00 96.81 119 LYS A N 1
ATOM 916 C CA . LYS A 1 119 ? -21.031 5.068 31.842 1.00 96.81 119 LYS A CA 1
ATOM 917 C C . LYS A 1 119 ? -22.007 5.898 31.008 1.00 96.81 119 LYS A C 1
ATOM 919 O O . LYS A 1 119 ? -22.982 6.410 31.557 1.00 96.81 119 LYS A O 1
ATOM 924 N N . LYS A 1 120 ? -21.792 5.990 29.692 1.00 96.88 120 LYS A N 1
ATOM 925 C CA . LYS A 1 120 ? -22.658 6.766 28.792 1.00 96.88 120 LYS A CA 1
ATOM 926 C C . LYS A 1 120 ? -24.069 6.201 28.678 1.00 96.88 120 LYS A C 1
ATOM 928 O O . LYS A 1 120 ? -25.028 6.972 28.691 1.00 96.88 120 LYS A O 1
ATOM 933 N N . ALA A 1 121 ? -24.215 4.880 28.653 1.00 96.19 121 ALA A N 1
ATOM 934 C CA . ALA A 1 121 ? -25.522 4.233 28.681 1.00 96.19 121 ALA A CA 1
ATOM 935 C C . ALA A 1 121 ? -26.284 4.548 29.982 1.00 96.19 121 ALA A C 1
ATOM 937 O O . ALA A 1 121 ? -27.465 4.897 29.939 1.00 96.19 121 ALA A O 1
ATOM 938 N N . LYS A 1 122 ? -25.604 4.491 31.138 1.00 95.75 122 LYS A N 1
ATOM 939 C CA . LYS A 1 122 ? -26.200 4.822 32.441 1.00 95.75 122 LYS A CA 1
ATOM 940 C C . LYS A 1 122 ? -26.642 6.286 32.516 1.00 95.75 122 LYS A C 1
ATOM 942 O O . LYS A 1 122 ? -27.775 6.542 32.918 1.00 95.75 122 LYS A O 1
ATOM 947 N N . GLU A 1 123 ? -25.785 7.218 32.093 1.00 95.38 123 GLU A N 1
ATOM 948 C CA . GLU A 1 123 ? -26.103 8.655 32.018 1.00 95.38 123 GLU A CA 1
ATOM 949 C C . GLU A 1 123 ? -27.357 8.900 31.158 1.00 95.38 123 GLU A C 1
ATOM 951 O O . GLU A 1 123 ? -28.271 9.621 31.567 1.00 95.38 123 GLU A O 1
ATOM 956 N N . TYR A 1 124 ? -27.443 8.245 29.995 1.00 95.25 124 TYR A N 1
ATOM 957 C CA . TYR A 1 124 ? -28.595 8.365 29.104 1.00 95.25 124 TYR A CA 1
ATOM 958 C C . TYR A 1 124 ? -29.889 7.851 29.747 1.00 95.25 124 TYR A C 1
ATOM 960 O O . TYR A 1 124 ? -30.885 8.575 29.768 1.00 95.25 124 TYR A O 1
ATOM 968 N N . LEU A 1 125 ? -29.887 6.635 30.304 1.00 95.19 125 LEU A N 1
ATOM 969 C CA . LEU A 1 125 ? -31.078 6.055 30.934 1.00 95.19 125 LEU A CA 1
ATOM 970 C C . LEU A 1 125 ? -31.565 6.904 32.111 1.00 95.19 125 LEU A C 1
ATOM 972 O O . LEU A 1 125 ? -32.760 7.170 32.217 1.00 95.19 125 LEU A O 1
ATOM 976 N N . GLN A 1 126 ? -30.651 7.400 32.948 1.00 93.44 126 GLN A N 1
ATOM 977 C CA . GLN A 1 126 ? -31.002 8.304 34.045 1.00 93.44 126 GLN A CA 1
ATOM 978 C C . GLN A 1 126 ? -31.683 9.578 33.529 1.00 93.44 126 GLN A C 1
ATOM 980 O O . GLN A 1 126 ? -32.711 9.971 34.073 1.00 93.44 126 GLN A O 1
ATOM 985 N N . SER A 1 127 ? -31.194 10.168 32.433 1.00 92.06 127 SER A N 1
ATOM 986 C CA . SER A 1 127 ? -31.808 11.366 31.834 1.00 92.06 127 SER A CA 1
ATOM 987 C C . SER A 1 127 ? -33.218 11.145 31.263 1.00 92.06 127 SER A C 1
ATOM 989 O O . SER A 1 127 ? -33.968 12.102 31.089 1.00 92.06 127 SER A O 1
ATOM 991 N N . LYS A 1 128 ? -33.579 9.896 30.937 1.00 89.50 128 LYS A N 1
ATOM 992 C CA . LYS A 1 128 ? -34.890 9.539 30.369 1.00 89.50 128 LYS A CA 1
ATOM 993 C C . LYS A 1 128 ? -35.882 9.047 31.412 1.00 89.50 128 LYS A C 1
ATOM 995 O O . LYS A 1 128 ? -37.076 9.255 31.237 1.00 89.50 128 LYS A O 1
ATOM 1000 N N . LEU A 1 129 ? -35.390 8.405 32.468 1.00 82.38 129 LEU A N 1
ATOM 1001 C CA . LEU A 1 129 ? -36.216 7.862 33.543 1.00 82.38 129 LEU A CA 1
ATOM 1002 C C . LEU A 1 129 ? -36.518 8.904 34.622 1.00 82.38 129 LEU A C 1
ATOM 1004 O O . LEU A 1 129 ? -37.595 8.872 35.204 1.00 82.38 129 LEU A O 1
ATOM 1008 N N . PHE A 1 130 ? -35.625 9.872 34.843 1.00 63.19 130 PHE A N 1
ATOM 1009 C CA . PHE A 1 130 ? -35.939 11.065 35.629 1.00 63.19 130 PHE A CA 1
ATOM 1010 C C . PHE A 1 130 ? -36.643 12.107 34.749 1.00 63.19 130 PHE A C 1
ATOM 1012 O O . PHE A 1 130 ? -36.113 13.184 34.483 1.00 63.19 130 PHE A O 1
ATOM 1019 N N . GLN A 1 131 ? -37.850 11.789 34.283 1.00 59.91 131 GLN A N 1
ATOM 1020 C CA . GLN A 1 131 ? -38.838 12.835 34.033 1.00 59.91 131 GLN A CA 1
ATOM 1021 C C . GLN A 1 131 ? -39.651 12.962 35.322 1.00 59.91 131 GLN A C 1
ATOM 1023 O O . GLN A 1 131 ? -40.304 11.984 35.685 1.00 59.91 131 GLN A O 1
ATOM 1028 N N . PRO A 1 132 ? -39.595 14.095 36.054 1.00 55.47 132 PRO A N 1
ATOM 1029 C CA . PRO A 1 132 ? -40.545 14.309 37.136 1.00 55.47 132 PRO A CA 1
ATOM 1030 C C . PRO A 1 132 ? -41.938 14.164 36.527 1.00 55.47 132 PRO A C 1
ATOM 1032 O O . PRO A 1 132 ? -42.201 14.745 35.468 1.00 55.47 132 PRO A O 1
ATOM 1035 N N . GLU A 1 133 ? -42.769 13.317 37.138 1.00 55.16 133 GLU A N 1
ATOM 1036 C CA . GLU A 1 133 ? -44.164 13.147 36.754 1.00 55.16 133 GLU A CA 1
ATOM 1037 C C . GLU A 1 133 ? -44.742 14.537 36.491 1.00 55.16 133 GLU A C 1
ATOM 1039 O O . GLU A 1 133 ? -44.720 15.407 37.362 1.00 55.16 133 GLU A O 1
ATOM 1044 N N . ARG A 1 134 ? -45.184 14.789 35.253 1.00 55.34 134 ARG A N 1
ATOM 1045 C CA . ARG A 1 134 ? -46.046 15.939 35.010 1.00 55.34 134 ARG A CA 1
ATOM 1046 C C . ARG A 1 134 ? -47.276 15.669 35.858 1.00 55.34 134 ARG A C 1
ATOM 1048 O O . ARG A 1 134 ? -48.048 14.780 35.509 1.00 55.34 134 ARG A O 1
ATOM 1055 N N . GLU A 1 135 ? -47.390 16.377 36.979 1.00 50.97 135 GLU A N 1
ATOM 1056 C CA . GLU A 1 135 ? -48.605 16.474 37.779 1.00 50.97 135 GLU A CA 1
ATOM 1057 C C . GLU A 1 135 ? -49.760 16.757 36.817 1.00 50.97 135 GLU A C 1
ATOM 1059 O O . GLU A 1 135 ? -49.966 17.882 36.356 1.00 50.97 135 GLU A O 1
ATOM 1064 N N . ASN A 1 136 ? -50.489 15.704 36.456 1.00 48.81 136 ASN A N 1
ATOM 1065 C CA . ASN A 1 136 ? -51.769 15.826 35.792 1.00 48.81 136 ASN A CA 1
ATOM 1066 C C . ASN A 1 136 ? -52.757 16.251 36.877 1.00 48.81 136 ASN A C 1
ATOM 1068 O O . ASN A 1 136 ? -53.453 15.423 37.456 1.00 48.81 136 ASN A O 1
ATOM 1072 N N . ASN A 1 137 ? -52.773 17.549 37.173 1.00 51.03 137 ASN A N 1
ATOM 1073 C CA . ASN A 1 137 ? -53.864 18.177 37.901 1.00 51.03 137 ASN A CA 1
ATOM 1074 C C . ASN A 1 137 ? -55.092 18.190 36.982 1.00 51.03 137 ASN A C 1
ATOM 1076 O O . ASN A 1 137 ? -55.132 18.973 36.027 1.00 51.03 137 ASN A O 1
ATOM 1080 N N . HIS A 1 138 ? -56.059 17.317 37.261 1.00 42.81 138 HIS A N 1
ATOM 1081 C CA . HIS A 1 138 ? -57.483 17.489 36.957 1.00 42.81 138 HIS A CA 1
ATOM 1082 C C . HIS A 1 138 ? -58.300 16.939 38.123 1.00 42.81 138 HIS A C 1
ATOM 1084 O O . HIS A 1 138 ? -58.019 15.793 38.538 1.00 42.81 138 HIS A O 1
#

Solvent-accessible surface area (backbone atoms only — not comparable to full-atom values): 8466 Å² total; per-residue (Å²): 143,84,88,79,85,83,80,82,79,80,81,78,79,80,76,78,76,76,78,74,74,77,70,55,34,38,41,38,42,37,64,63,44,79,41,75,91,45,77,36,30,38,46,75,46,24,52,62,46,43,92,48,65,70,57,29,50,56,55,24,61,39,69,74,46,70,53,44,62,67,79,38,76,37,79,48,44,50,68,61,52,50,53,44,37,46,75,72,70,45,62,69,90,36,52,46,73,49,90,54,59,40,26,38,35,30,27,79,64,84,88,81,53,72,67,57,53,52,51,52,52,50,55,51,52,52,66,67,67,64,57,78,79,76,79,80,86,125

Radius of gyration: 32.21 Å; Cα contacts (8 Å, |Δi|>4): 185; chains: 1; bounding box: 75×27×118 Å

Foldseek 3Di:
DDDDDDDDDDPPPPPPPPPPPQKAKEWEFAAEAEDAWDFDFSLRGIQIDTPDPVVSVVNRRQTLGTADDAPDKDKDFQVSSVVSCVVVVHDCVRYDYDPDGIYIYHYDHDDDDPVNVVVVVVVVVCVVVPPDPPPPDD

pLDDT: mean 86.02, std 18.18, range [42.81, 98.62]

Nearest PDB structures (foldseek):
  3g74-assembly5_E  TM=8.234E-01  e=3.412E-06  Eubacterium ventriosum ATCC 27560
  3g74-assembly7_G  TM=8.066E-01  e=6.560E-06  Eubacterium ventriosum ATCC 27560
  3g74-assembly6_F  TM=8.551E-01  e=3.590E-05  Eubacterium ventriosum ATCC 27560
  3g74-assembly3_C  TM=7.805E-01  e=1.638E-05  Eubacterium ventriosum ATCC 27560
  3g74-assembly8_H  TM=8.105E-01  e=1.327E-04  Eubacterium ventriosum ATCC 27560

Secondary structure (DSSP, 8-state):
---------------------PPPEEEEE-SEEEE-SSEEEHHHHEEEE-SSHHHHHHHHT-EEEEPPPTT-EEEEEHHHHHHHHHHTT--GGGEEE-S--EEEEEE---PPPHHHHHHHHHHHHHHHH---------

Sequence (138 aa):
MKLNFLIPLPIIILFTFHTAIGERITIEIKDKVILPEKQITLGDIACVSCNDPSLSERVSDILIGNTPWPGNVRKIERDTINARLMDEGINLSDITYGSTTSSLISVESITISGEYILKKAKEYLQSKLFQPERENNH

Mean predicted aligned error: 11.57 Å